Protein AF-A0A963DQ86-F1 (afdb_monomer_lite)

Sequence (138 aa):
DFLAPIRPDHALREHHNVLLANLLAQSAALCQGQELPPEDPLRAARACPGGRPSTVLLLDQLDAHSLGALLALYEHKVFVQSVVAGINPFDQWGVELGKAIASQIEPALAGEGEQRFDPTTESLLRRIRRVRADSAIQ

Radius of gyration: 26.18 Å; chains: 1; bounding box: 54×52×63 Å

Secondary structure (DSSP, 8-state):
-EEEESS-SSS-HHHHHHHHHHHHHHHHHHHH-B---TTSHHHHTT-B-------EEEES--SHHHHHHHHHHHHHHHHHHHHHHT--TT--GGGHHHHHHHHHHHHHHHT-------HHHHHHHHHHHHHHHHHT--

Structure (mmCIF, N/CA/C/O backbone):
data_AF-A0A963DQ86-F1
#
_entry.id   AF-A0A963DQ86-F1
#
loop_
_atom_site.group_PDB
_atom_site.id
_atom_site.type_symbol
_atom_site.label_atom_id
_atom_site.label_alt_id
_atom_site.label_comp_id
_atom_site.label_asym_id
_atom_site.label_entity_id
_atom_site.label_seq_id
_atom_site.pdbx_PDB_ins_code
_atom_site.Cartn_x
_atom_site.Cartn_y
_atom_site.Cartn_z
_atom_site.occupancy
_atom_site.B_iso_or_equiv
_atom_site.auth_seq_id
_atom_site.auth_comp_id
_atom_site.auth_asym_id
_atom_site.auth_atom_id
_atom_site.pdbx_PDB_model_num
ATOM 1 N N . ASP A 1 1 ? 6.547 -1.672 -4.445 1.00 95.56 1 ASP A N 1
ATOM 2 C CA . ASP A 1 1 ? 5.876 -1.940 -5.730 1.00 95.56 1 ASP A CA 1
ATOM 3 C C . ASP A 1 1 ? 5.606 -0.615 -6.425 1.00 95.56 1 ASP A C 1
ATOM 5 O O . ASP A 1 1 ? 5.185 0.323 -5.760 1.00 95.56 1 ASP A O 1
ATOM 9 N N . PHE A 1 2 ? 5.900 -0.524 -7.717 1.00 98.06 2 PHE A N 1
ATOM 10 C CA . PHE A 1 2 ? 5.496 0.572 -8.593 1.00 98.06 2 PHE A CA 1
ATOM 11 C C . PHE A 1 2 ? 4.315 0.103 -9.435 1.00 98.06 2 PHE A C 1
ATOM 13 O O . PHE A 1 2 ? 4.353 -1.005 -9.971 1.00 98.06 2 PHE A O 1
ATOM 20 N N . LEU A 1 3 ? 3.292 0.944 -9.569 1.00 98.00 3 LEU A N 1
ATOM 21 C CA . LEU A 1 3 ? 2.092 0.632 -10.333 1.00 98.00 3 LEU A CA 1
ATOM 22 C C . LEU A 1 3 ? 1.715 1.797 -11.240 1.00 98.00 3 LEU A C 1
ATOM 24 O O . LEU A 1 3 ? 1.698 2.941 -10.787 1.00 98.00 3 LEU A O 1
ATOM 28 N N . ALA A 1 4 ? 1.387 1.508 -12.498 1.00 97.69 4 ALA A N 1
ATOM 29 C CA . ALA A 1 4 ? 0.796 2.497 -13.391 1.00 97.69 4 ALA A CA 1
ATOM 30 C C . ALA A 1 4 ? -0.069 1.860 -14.487 1.00 97.69 4 ALA A C 1
ATOM 32 O O . ALA A 1 4 ? 0.247 0.767 -14.966 1.00 97.69 4 ALA A O 1
ATOM 33 N N . PRO A 1 5 ? -1.128 2.558 -14.933 1.00 97.75 5 PRO A N 1
ATOM 34 C CA . PRO A 1 5 ? -1.808 2.221 -16.170 1.00 97.75 5 PRO A CA 1
ATOM 35 C C . PRO A 1 5 ? -0.993 2.682 -17.389 1.00 97.75 5 PRO A C 1
ATOM 37 O O . PRO A 1 5 ? -0.432 3.778 -17.406 1.00 97.75 5 PRO A O 1
ATOM 40 N N . ILE A 1 6 ? -0.962 1.866 -18.439 1.00 97.88 6 ILE A N 1
ATOM 41 C CA . ILE A 1 6 ? -0.311 2.168 -19.717 1.00 97.88 6 ILE A CA 1
ATOM 42 C C . ILE A 1 6 ? -1.096 3.259 -20.447 1.00 97.88 6 ILE A C 1
ATOM 44 O O . ILE A 1 6 ? -0.503 4.219 -20.938 1.00 97.88 6 ILE A O 1
ATOM 48 N N . ARG A 1 7 ? -2.429 3.147 -20.493 1.00 97.19 7 ARG A N 1
ATOM 49 C CA . ARG A 1 7 ? -3.304 4.143 -21.123 1.00 97.19 7 ARG A CA 1
ATOM 50 C C . ARG A 1 7 ? -3.886 5.112 -20.085 1.00 97.19 7 ARG A C 1
ATOM 52 O O . ARG A 1 7 ? -4.429 4.645 -19.082 1.00 97.19 7 ARG A O 1
ATOM 59 N N . PRO A 1 8 ? -3.817 6.437 -20.317 1.00 96.12 8 PRO A N 1
ATOM 60 C CA . PRO A 1 8 ? -4.492 7.412 -19.470 1.00 96.12 8 PRO A CA 1
ATOM 61 C C . PRO A 1 8 ? -5.999 7.440 -19.747 1.00 96.12 8 PRO A C 1
ATOM 63 O O . PRO A 1 8 ? -6.418 7.282 -20.893 1.00 96.12 8 PRO A O 1
ATOM 66 N N . ASP A 1 9 ? -6.790 7.768 -18.725 1.00 93.50 9 ASP A N 1
ATOM 67 C CA . ASP A 1 9 ? -8.233 8.052 -18.847 1.00 93.50 9 ASP A CA 1
ATOM 68 C C . ASP A 1 9 ? -8.517 9.554 -19.087 1.00 93.50 9 ASP A C 1
ATOM 70 O O . ASP A 1 9 ? -9.571 10.101 -18.779 1.00 93.50 9 ASP A O 1
ATOM 74 N N . HIS A 1 10 ? -7.519 10.277 -19.602 1.00 94.62 10 HIS A N 1
ATOM 75 C CA . HIS A 1 10 ? -7.577 11.716 -19.845 1.00 94.62 10 HIS A CA 1
ATOM 76 C C . HIS A 1 10 ? -6.850 12.096 -21.139 1.00 94.62 10 HIS A C 1
ATOM 78 O O . HIS A 1 10 ? -5.966 11.386 -21.621 1.00 94.62 10 HIS A O 1
ATOM 84 N N . ALA A 1 11 ? -7.138 13.286 -21.669 1.00 96.75 11 ALA A N 1
ATOM 85 C CA . ALA A 1 11 ? -6.557 13.755 -22.931 1.00 96.75 11 ALA A CA 1
ATOM 86 C C . ALA A 1 11 ? -5.065 14.158 -22.849 1.00 96.75 11 ALA A C 1
ATOM 88 O O . ALA A 1 11 ? -4.398 14.269 -23.877 1.00 96.75 11 ALA A O 1
ATOM 89 N N . LEU A 1 12 ? -4.518 14.360 -21.645 1.00 97.31 12 LEU A N 1
ATOM 90 C CA . LEU A 1 12 ? -3.162 14.882 -21.412 1.00 97.31 12 LEU A CA 1
ATOM 91 C C . LEU A 1 12 ? -2.053 13.826 -21.619 1.00 97.31 12 LEU A C 1
ATOM 93 O O . LEU A 1 12 ? -1.385 13.406 -20.676 1.00 97.31 12 LEU A O 1
ATOM 97 N N . ARG A 1 13 ? -1.841 13.376 -22.859 1.00 95.12 13 ARG A N 1
ATOM 98 C CA . ARG A 1 13 ? -0.876 12.303 -23.185 1.00 95.12 13 ARG A CA 1
ATOM 99 C C . ARG A 1 13 ? 0.565 12.617 -22.783 1.00 95.12 13 ARG A C 1
ATOM 101 O O . ARG A 1 13 ? 1.260 11.738 -22.287 1.00 95.12 13 ARG A O 1
ATOM 108 N N . GLU A 1 14 ? 1.007 13.857 -22.968 1.00 97.50 14 GLU A N 1
ATOM 109 C CA . GLU A 1 14 ? 2.371 14.269 -22.614 1.00 97.50 14 GLU A CA 1
ATOM 110 C C . GLU A 1 14 ? 2.616 14.159 -21.106 1.00 97.50 14 GLU A C 1
ATOM 112 O O . GLU A 1 14 ? 3.642 13.633 -20.683 1.00 97.50 14 GLU A O 1
ATOM 117 N N . HIS A 1 15 ? 1.628 14.545 -20.295 1.00 98.00 15 HIS A N 1
ATOM 118 C CA . HIS A 1 15 ? 1.685 14.380 -18.844 1.00 98.00 15 HIS A CA 1
ATOM 119 C C . HIS A 1 15 ? 1.750 12.901 -18.444 1.00 98.00 15 HIS A C 1
ATOM 121 O O . HIS A 1 15 ? 2.523 12.540 -17.557 1.00 98.00 15 HIS A O 1
ATOM 127 N N . HIS A 1 16 ? 0.998 12.031 -19.128 1.00 98.12 16 HIS A N 1
ATOM 128 C CA . HIS A 1 16 ? 1.045 10.587 -18.870 1.00 98.12 16 HIS A CA 1
ATOM 129 C C . HIS A 1 16 ? 2.407 9.978 -19.214 1.00 98.12 16 HIS A C 1
ATOM 131 O O . HIS A 1 16 ? 2.941 9.167 -18.461 1.00 98.12 16 HIS A O 1
ATOM 137 N N . ASN A 1 17 ? 3.018 10.416 -20.316 1.00 98.00 17 ASN A N 1
ATOM 138 C CA . ASN A 1 17 ? 4.363 9.981 -20.689 1.00 98.00 17 ASN A CA 1
ATOM 139 C C . ASN A 1 17 ? 5.402 10.411 -19.648 1.00 98.00 17 ASN A C 1
ATOM 141 O O . ASN A 1 17 ? 6.270 9.616 -19.293 1.00 98.00 17 ASN A O 1
ATOM 145 N N . VAL A 1 18 ? 5.296 11.635 -19.116 1.00 98.31 18 VAL A N 1
ATOM 146 C CA . VAL A 1 18 ? 6.159 12.102 -18.018 1.00 98.31 18 VAL A CA 1
ATOM 147 C C . VAL A 1 18 ? 5.959 11.248 -16.762 1.00 98.31 18 VAL A C 1
ATOM 149 O O . VAL A 1 18 ? 6.942 10.893 -16.111 1.00 98.31 18 VAL A O 1
ATOM 152 N N . LEU A 1 19 ? 4.722 10.863 -16.435 1.00 98.06 19 LEU A N 1
ATOM 153 C CA . LEU A 1 19 ? 4.425 9.969 -15.311 1.00 98.06 19 LEU A CA 1
ATOM 154 C C . LEU A 1 19 ? 5.099 8.599 -15.483 1.00 98.06 19 LEU A C 1
ATOM 156 O O . LEU A 1 19 ? 5.819 8.156 -14.586 1.00 98.06 19 LEU A O 1
ATOM 160 N N . LE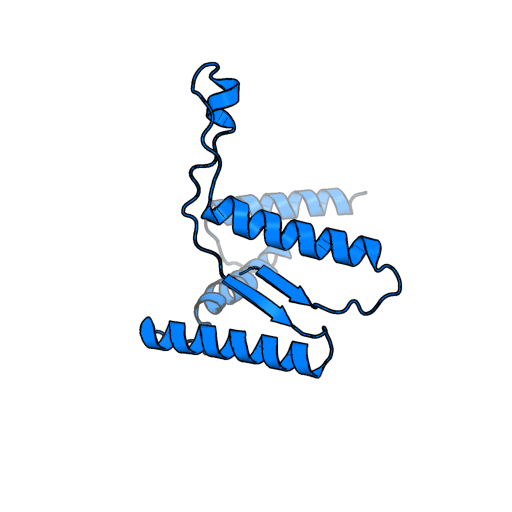U A 1 20 ? 4.921 7.953 -16.640 1.00 98.31 20 LEU A N 1
ATOM 161 C CA . LEU A 1 20 ? 5.529 6.649 -16.926 1.00 98.31 20 LEU A CA 1
ATOM 162 C C . LEU A 1 20 ? 7.061 6.727 -16.951 1.00 98.31 20 LEU A C 1
ATOM 164 O O . LEU A 1 20 ? 7.729 5.850 -16.401 1.00 98.31 20 LEU A O 1
ATOM 168 N N . ALA A 1 21 ? 7.625 7.797 -17.520 1.00 98.44 21 ALA A N 1
ATOM 169 C CA . ALA A 1 21 ? 9.066 8.027 -17.532 1.00 98.44 21 ALA A CA 1
ATOM 170 C C . ALA A 1 21 ? 9.637 8.124 -16.110 1.00 98.44 21 ALA A C 1
ATOM 172 O O . ALA A 1 21 ? 10.652 7.497 -15.815 1.00 98.44 21 ALA A O 1
ATOM 173 N N . ASN A 1 22 ? 8.966 8.849 -15.208 1.00 98.44 22 ASN A N 1
ATOM 174 C CA . ASN A 1 22 ? 9.394 8.955 -13.812 1.00 98.44 22 ASN A CA 1
ATOM 175 C C . ASN A 1 22 ? 9.297 7.616 -13.073 1.00 98.44 22 ASN A C 1
ATOM 177 O O . ASN A 1 22 ? 10.217 7.269 -12.334 1.00 98.44 22 ASN A O 1
ATOM 181 N N . LEU A 1 23 ? 8.230 6.843 -13.289 1.00 98.31 23 LEU A N 1
ATOM 182 C CA . LEU A 1 23 ? 8.091 5.515 -12.689 1.00 98.31 23 LEU A CA 1
ATOM 183 C C . LEU A 1 23 ? 9.259 4.602 -13.081 1.00 98.31 23 LEU A C 1
ATOM 185 O O . LEU A 1 23 ? 9.902 4.005 -12.214 1.00 98.31 23 LEU A O 1
ATOM 189 N N . LEU A 1 24 ? 9.557 4.523 -14.381 1.00 97.94 24 LEU A N 1
ATOM 190 C CA . LEU A 1 24 ? 10.657 3.708 -14.895 1.00 97.94 24 LEU A CA 1
ATOM 191 C C . LEU A 1 24 ? 12.010 4.220 -14.395 1.00 97.94 24 LEU A C 1
ATOM 193 O O . LEU A 1 24 ? 12.838 3.420 -13.963 1.00 97.94 24 LEU A O 1
ATOM 197 N N . ALA A 1 25 ? 12.213 5.540 -14.386 1.00 97.88 25 ALA A N 1
ATOM 198 C CA . ALA A 1 25 ? 13.435 6.156 -13.884 1.00 97.88 25 ALA A CA 1
ATOM 199 C C . ALA A 1 25 ? 13.683 5.825 -12.406 1.00 97.88 25 ALA A C 1
ATOM 201 O O . ALA A 1 25 ? 14.809 5.500 -12.043 1.00 97.88 25 ALA A O 1
ATOM 202 N N . GLN A 1 26 ? 12.652 5.845 -11.556 1.00 97.50 26 GLN A N 1
ATOM 203 C CA . GLN A 1 26 ? 12.796 5.505 -10.137 1.00 97.50 26 GLN A CA 1
ATOM 204 C C . GLN A 1 26 ? 13.101 4.021 -9.927 1.00 97.50 26 GLN A C 1
ATOM 206 O O . GLN A 1 26 ? 13.993 3.683 -9.150 1.00 97.50 26 GLN A O 1
ATOM 211 N N . SER A 1 27 ? 12.413 3.125 -10.643 1.00 97.19 27 SER A N 1
ATOM 212 C CA . SER A 1 27 ? 12.712 1.689 -10.569 1.00 97.19 27 SER A CA 1
ATOM 213 C C . SER A 1 27 ? 14.143 1.388 -11.039 1.00 97.19 27 SER A C 1
ATOM 215 O O . SER A 1 27 ? 14.880 0.662 -10.365 1.00 97.19 27 SER A O 1
ATOM 217 N N . ALA A 1 28 ? 14.579 2.023 -12.131 1.00 96.31 28 ALA A N 1
ATOM 218 C CA . ALA A 1 28 ? 15.941 1.923 -12.640 1.00 96.31 28 ALA A CA 1
ATOM 219 C C . ALA A 1 28 ? 16.972 2.488 -11.652 1.00 96.31 28 ALA A C 1
ATOM 221 O O . ALA A 1 28 ? 17.969 1.825 -11.385 1.00 96.31 28 ALA A O 1
ATOM 222 N N . ALA A 1 29 ? 16.720 3.661 -11.065 1.00 96.25 29 ALA A N 1
ATOM 223 C CA . ALA A 1 29 ? 17.620 4.297 -10.104 1.00 96.25 29 ALA A CA 1
ATOM 224 C C . ALA A 1 29 ? 17.793 3.465 -8.824 1.00 96.25 29 ALA A C 1
ATOM 226 O O . ALA A 1 29 ? 18.901 3.361 -8.303 1.00 96.25 29 ALA A O 1
ATOM 227 N N . LEU A 1 30 ? 16.725 2.832 -8.327 1.00 96.62 30 LEU A N 1
ATOM 228 C CA . LEU A 1 30 ? 16.803 1.917 -7.184 1.00 96.62 30 LEU A CA 1
ATOM 229 C C . LEU A 1 30 ? 17.631 0.666 -7.500 1.00 96.62 30 LEU A C 1
ATOM 231 O O . LEU A 1 30 ? 18.410 0.218 -6.658 1.00 96.62 30 LEU A O 1
ATOM 235 N N . CYS A 1 31 ? 17.482 0.121 -8.708 1.00 95.81 31 CYS A N 1
ATOM 236 C CA . CYS A 1 31 ? 18.214 -1.060 -9.149 1.00 95.81 31 CYS A CA 1
ATOM 237 C C . CYS A 1 31 ? 19.699 -0.758 -9.404 1.00 95.81 31 CYS A C 1
ATOM 239 O O . CYS A 1 31 ? 20.565 -1.437 -8.859 1.00 95.81 31 CYS A O 1
ATOM 241 N N . GLN A 1 32 ? 19.986 0.269 -10.203 1.00 95.62 32 GLN A N 1
ATOM 242 C CA . GLN A 1 32 ? 21.328 0.570 -10.707 1.00 95.62 32 GLN A CA 1
ATOM 243 C C . GLN A 1 32 ? 22.141 1.428 -9.738 1.00 95.62 32 GLN A C 1
ATOM 245 O O . GLN A 1 32 ? 23.351 1.258 -9.637 1.00 95.62 32 GLN A O 1
ATOM 250 N N . GLY A 1 33 ? 21.488 2.336 -9.009 1.00 92.88 33 GLY A N 1
ATOM 251 C CA . GLY A 1 33 ? 22.186 3.349 -8.231 1.00 92.88 33 GLY A CA 1
ATOM 252 C C . GLY A 1 33 ? 22.957 4.341 -9.102 1.00 92.88 33 GLY A C 1
ATOM 253 O O . GLY A 1 33 ? 22.801 4.411 -10.319 1.00 92.88 33 GLY A O 1
ATOM 254 N N . GLN A 1 34 ? 23.778 5.138 -8.436 1.00 89.12 34 GLN A N 1
ATOM 255 C CA . GLN A 1 34 ? 24.752 6.037 -9.020 1.00 89.12 34 GLN A CA 1
ATOM 256 C C . GLN A 1 34 ? 25.859 6.257 -7.988 1.00 89.12 34 GLN A C 1
ATOM 258 O O . GLN A 1 34 ? 25.670 6.975 -7.002 1.00 89.12 34 GLN A O 1
ATOM 263 N N . GLU A 1 35 ? 27.018 5.646 -8.209 1.00 81.81 35 GLU A N 1
ATOM 264 C CA . GLU A 1 35 ? 28.215 5.980 -7.442 1.00 81.81 35 GLU A CA 1
ATOM 265 C C . GLU A 1 35 ? 28.763 7.329 -7.914 1.00 81.81 35 GLU A C 1
ATOM 267 O O . GLU A 1 35 ? 28.745 7.648 -9.106 1.00 81.81 35 GLU A O 1
ATOM 272 N N . LEU A 1 36 ? 29.228 8.148 -6.972 1.00 81.69 36 LEU A N 1
ATOM 273 C CA . LEU A 1 36 ? 29.841 9.439 -7.263 1.00 81.69 36 LEU A CA 1
ATOM 274 C C . LEU A 1 36 ? 31.265 9.460 -6.697 1.00 81.69 36 LEU A C 1
ATOM 276 O O . LEU A 1 36 ? 31.464 8.982 -5.577 1.00 81.69 36 LEU A O 1
ATOM 280 N N . PRO A 1 37 ? 32.248 10.018 -7.430 1.00 76.06 37 PRO A N 1
ATOM 281 C CA . PRO A 1 37 ? 33.617 10.127 -6.943 1.00 76.06 37 PRO A CA 1
ATOM 282 C C . PRO A 1 37 ? 33.676 10.867 -5.596 1.00 76.06 37 PRO A C 1
ATOM 284 O O . PRO A 1 37 ? 32.989 11.882 -5.432 1.00 76.06 37 PRO A O 1
ATOM 287 N N . PRO A 1 38 ? 34.518 10.424 -4.643 1.00 69.31 38 PRO A N 1
ATOM 288 C CA . PRO A 1 38 ? 34.579 10.975 -3.286 1.00 69.31 38 PRO A CA 1
ATOM 289 C C . PRO A 1 38 ? 35.323 12.322 -3.196 1.00 69.31 38 PRO A C 1
ATOM 291 O O . PRO A 1 38 ? 35.770 12.711 -2.124 1.00 69.31 38 PRO A O 1
ATOM 294 N N . GLU A 1 39 ? 35.468 13.039 -4.311 1.00 76.12 39 GLU A N 1
ATOM 295 C CA . GLU A 1 39 ? 36.288 14.254 -4.432 1.00 76.12 39 GLU A CA 1
ATOM 296 C C . GLU A 1 39 ? 35.770 15.430 -3.580 1.00 76.12 39 GLU A C 1
ATOM 298 O O . GLU A 1 39 ? 36.521 16.354 -3.281 1.00 76.12 39 GLU A O 1
ATOM 303 N N . ASP A 1 40 ? 34.501 15.384 -3.159 1.00 77.38 40 ASP A N 1
ATOM 304 C CA . ASP A 1 40 ? 33.856 16.357 -2.271 1.00 77.38 40 ASP A CA 1
ATOM 305 C C . ASP A 1 40 ? 32.863 15.626 -1.336 1.00 77.38 40 ASP A C 1
ATOM 307 O O . ASP A 1 40 ? 32.005 14.882 -1.832 1.00 77.38 40 ASP A O 1
ATOM 311 N N . PRO A 1 41 ? 32.911 15.826 -0.002 1.00 74.62 41 PRO A N 1
ATOM 312 C CA . PRO A 1 41 ? 31.934 15.273 0.943 1.00 74.62 41 PRO A CA 1
ATOM 313 C C . PRO A 1 41 ? 30.466 15.536 0.566 1.00 74.62 41 PRO A C 1
ATOM 315 O O . PRO A 1 41 ? 29.608 14.674 0.773 1.00 74.62 41 PRO A O 1
ATOM 318 N N . LEU A 1 42 ? 30.162 16.689 -0.044 1.00 78.06 42 LEU A N 1
ATOM 319 C CA . LEU A 1 42 ? 28.815 17.016 -0.527 1.00 78.06 42 LEU A CA 1
ATOM 320 C C . LEU A 1 42 ? 28.403 16.177 -1.744 1.00 78.06 42 LEU A C 1
ATOM 322 O O . LEU A 1 42 ? 27.211 15.948 -1.955 1.00 78.06 42 LEU A O 1
ATOM 326 N N . ARG A 1 43 ? 29.365 15.714 -2.551 1.00 74.12 43 ARG A N 1
ATOM 327 C CA . ARG A 1 43 ? 29.127 14.793 -3.673 1.00 74.12 43 ARG A CA 1
ATOM 328 C C . ARG A 1 43 ? 28.997 13.352 -3.203 1.00 74.12 43 ARG A C 1
ATOM 330 O O . ARG A 1 43 ? 28.110 12.658 -3.688 1.00 74.12 43 ARG A O 1
ATOM 337 N N . ALA A 1 44 ? 29.793 12.937 -2.220 1.00 76.06 44 ALA A N 1
ATOM 338 C CA . ALA A 1 44 ? 29.666 11.617 -1.605 1.00 76.06 44 ALA A CA 1
ATOM 339 C C . ALA A 1 44 ? 28.270 11.409 -0.983 1.00 76.06 44 ALA A C 1
ATOM 341 O O . ALA A 1 44 ? 27.669 10.352 -1.154 1.00 76.06 44 ALA A O 1
ATOM 342 N N . ALA A 1 45 ? 27.694 12.445 -0.358 1.00 82.62 45 ALA A N 1
ATOM 343 C CA . ALA A 1 45 ? 26.334 12.407 0.194 1.00 82.62 45 ALA A CA 1
ATOM 344 C C . ALA A 1 45 ? 25.215 12.262 -0.862 1.00 82.62 45 ALA A C 1
ATOM 346 O O . ALA A 1 45 ? 24.071 11.982 -0.507 1.00 82.62 45 ALA A O 1
ATOM 347 N N . ARG A 1 46 ? 25.521 12.460 -2.152 1.00 84.44 46 ARG A N 1
ATOM 348 C CA . ARG A 1 46 ? 24.578 12.285 -3.272 1.00 84.44 46 ARG A CA 1
ATOM 349 C C . ARG A 1 46 ? 24.684 10.908 -3.930 1.00 84.44 46 ARG A C 1
ATOM 351 O O . ARG A 1 46 ? 23.939 10.645 -4.871 1.00 84.44 46 ARG A O 1
ATOM 358 N N . ALA A 1 47 ? 25.609 10.057 -3.484 1.00 87.25 47 ALA A N 1
ATOM 359 C CA . ALA A 1 47 ? 25.760 8.717 -4.027 1.00 87.25 47 ALA A CA 1
ATOM 360 C C . ALA A 1 47 ? 24.549 7.845 -3.663 1.00 87.25 47 ALA A C 1
ATOM 362 O O . ALA A 1 47 ? 24.078 7.828 -2.524 1.00 87.25 47 ALA A O 1
ATOM 363 N N . CYS A 1 48 ? 24.073 7.080 -4.639 1.00 90.50 48 CYS A N 1
ATOM 364 C CA . CYS A 1 48 ? 23.015 6.097 -4.472 1.00 90.50 48 CYS A CA 1
ATOM 365 C C . CYS A 1 48 ? 23.621 4.705 -4.685 1.00 90.50 48 CYS A C 1
ATOM 367 O O . CYS A 1 48 ? 24.009 4.399 -5.804 1.00 90.50 48 CYS A O 1
ATOM 369 N N . PRO A 1 49 ? 23.678 3.825 -3.673 1.00 90.88 49 PRO A N 1
ATOM 370 C CA . PRO A 1 49 ? 24.353 2.530 -3.813 1.00 90.88 49 PRO A CA 1
ATOM 371 C C . PRO A 1 49 ? 23.644 1.538 -4.754 1.00 90.88 49 PRO A C 1
ATOM 373 O O . PRO A 1 49 ? 24.213 0.507 -5.087 1.00 90.88 49 PRO A O 1
ATOM 376 N N . GLY A 1 50 ? 22.403 1.811 -5.173 1.00 94.12 50 GLY A N 1
ATOM 377 C CA . GLY A 1 50 ? 21.637 0.875 -6.000 1.00 94.12 50 GLY A CA 1
ATOM 378 C C . GLY A 1 50 ? 21.338 -0.437 -5.271 1.00 94.12 50 GLY A C 1
ATOM 379 O O . GLY A 1 50 ? 21.286 -0.472 -4.038 1.00 94.12 50 GLY A O 1
ATOM 380 N N . GLY A 1 51 ? 21.088 -1.507 -6.030 1.00 95.56 51 GLY A N 1
ATOM 381 C CA . GLY A 1 51 ? 20.835 -2.848 -5.493 1.00 95.56 51 GLY A CA 1
ATOM 382 C C . GLY A 1 51 ? 19.545 -2.971 -4.676 1.00 95.56 51 GLY A C 1
ATOM 383 O O . GLY A 1 51 ? 19.376 -3.931 -3.925 1.00 95.56 51 GLY A O 1
ATOM 384 N N . ARG A 1 52 ? 18.626 -2.004 -4.789 1.00 96.31 52 ARG A N 1
ATOM 385 C CA . ARG A 1 52 ? 17.361 -1.992 -4.050 1.00 96.31 52 ARG A CA 1
ATOM 386 C C . ARG A 1 52 ? 16.275 -2.655 -4.899 1.00 96.31 52 ARG A C 1
ATOM 388 O O . ARG A 1 52 ? 15.921 -2.113 -5.949 1.00 96.31 52 ARG A O 1
ATOM 395 N N . PRO A 1 53 ? 15.733 -3.812 -4.480 1.00 96.75 53 PRO A N 1
ATOM 396 C CA . PRO A 1 53 ? 14.743 -4.523 -5.273 1.00 96.75 53 PRO A CA 1
ATOM 397 C C . PRO A 1 53 ? 13.442 -3.721 -5.365 1.00 96.75 53 PRO A C 1
ATOM 399 O O . PRO A 1 53 ? 12.981 -3.124 -4.392 1.00 96.75 53 PRO A O 1
ATOM 402 N N . SER A 1 54 ? 12.826 -3.742 -6.544 1.00 96.56 54 SER A N 1
ATOM 403 C CA . SER A 1 54 ? 11.481 -3.217 -6.760 1.00 96.56 54 SER A CA 1
ATOM 404 C C . SER A 1 54 ? 10.698 -4.139 -7.692 1.00 96.56 54 SER A C 1
ATOM 406 O O . SER A 1 54 ? 11.275 -4.880 -8.482 1.00 96.56 54 SER A O 1
ATOM 408 N N . THR A 1 55 ? 9.374 -4.124 -7.572 1.00 97.44 55 THR A N 1
ATOM 409 C CA . THR A 1 55 ? 8.448 -4.799 -8.492 1.00 97.44 55 THR A CA 1
ATOM 410 C C . THR A 1 55 ? 7.676 -3.734 -9.252 1.00 97.44 55 THR A C 1
ATOM 412 O O . THR A 1 55 ? 7.233 -2.768 -8.630 1.00 97.44 55 THR A O 1
ATOM 415 N N . VAL A 1 56 ? 7.512 -3.907 -10.563 1.00 97.69 56 VAL A N 1
ATOM 416 C CA . VAL A 1 56 ? 6.711 -3.024 -11.420 1.00 97.69 56 VAL A CA 1
ATOM 417 C C . VAL A 1 56 ? 5.504 -3.803 -11.934 1.00 97.69 56 VAL A C 1
ATOM 419 O O . VAL A 1 56 ? 5.666 -4.861 -12.537 1.00 97.69 56 VAL A O 1
ATOM 422 N N . LEU A 1 57 ? 4.305 -3.276 -11.695 1.00 98.00 57 LEU A N 1
ATOM 423 C CA . LEU A 1 57 ? 3.035 -3.813 -12.175 1.00 98.00 57 LEU A CA 1
ATOM 424 C C . LEU A 1 57 ? 2.401 -2.798 -13.129 1.00 98.00 57 LEU A C 1
ATOM 426 O O . LEU A 1 57 ? 2.070 -1.682 -12.730 1.00 98.00 57 LEU A O 1
ATOM 430 N N . LEU A 1 58 ? 2.241 -3.182 -14.394 1.00 97.81 58 LEU A N 1
ATOM 431 C CA . LEU A 1 58 ? 1.587 -2.352 -15.402 1.00 97.81 58 LEU A CA 1
ATOM 432 C C . LEU A 1 58 ? 0.189 -2.894 -15.692 1.00 97.81 58 LEU A C 1
ATOM 434 O O . LEU A 1 58 ? 0.016 -4.093 -15.897 1.00 97.81 58 LEU A O 1
ATOM 438 N N . LEU A 1 59 ? -0.791 -1.996 -15.711 1.00 97.81 59 LEU A N 1
ATOM 439 C CA . LEU A 1 59 ? -2.168 -2.282 -16.116 1.00 97.81 59 LEU A CA 1
ATOM 440 C C . LEU A 1 59 ? -2.397 -1.695 -17.509 1.00 97.81 59 LEU A C 1
ATOM 442 O O . LEU A 1 59 ? -1.901 -0.611 -17.789 1.00 97.81 59 LEU A O 1
ATOM 446 N N . ASP A 1 60 ? -3.185 -2.325 -18.379 1.00 97.12 60 ASP A N 1
ATOM 447 C CA . ASP A 1 60 ? -3.473 -1.737 -19.700 1.00 97.12 60 ASP A CA 1
ATOM 448 C C . ASP A 1 60 ? -4.194 -0.383 -19.598 1.00 97.12 60 ASP A C 1
ATOM 450 O O . ASP A 1 60 ? -3.968 0.522 -20.404 1.00 97.12 60 ASP A O 1
ATOM 454 N N . GLN A 1 61 ? -5.075 -0.259 -18.610 1.00 97.25 61 GLN A N 1
ATOM 455 C CA . GLN A 1 61 ? -5.793 0.944 -18.194 1.00 97.25 61 GLN A CA 1
ATOM 456 C C . GLN A 1 61 ? -6.250 0.745 -16.743 1.00 97.25 61 GLN A C 1
ATOM 458 O O . GLN A 1 61 ? -6.210 -0.381 -16.249 1.00 97.25 61 GLN A O 1
ATOM 463 N N . LEU A 1 62 ? -6.669 1.816 -16.067 1.00 97.31 62 LEU A N 1
ATOM 464 C CA . LEU A 1 62 ? -7.277 1.725 -14.740 1.00 97.31 62 LEU A CA 1
ATOM 465 C C . LEU A 1 62 ? -8.791 1.914 -14.863 1.00 97.31 62 LEU A C 1
ATOM 467 O O . LEU A 1 62 ? -9.285 3.031 -14.951 1.00 97.31 62 LEU A O 1
ATOM 471 N N . ASP A 1 63 ? -9.508 0.801 -14.876 1.00 97.06 63 ASP A N 1
ATOM 472 C CA . ASP A 1 63 ? -10.965 0.704 -14.912 1.00 97.06 63 ASP A CA 1
ATOM 473 C C . ASP A 1 63 ? -11.479 -0.169 -13.755 1.00 97.06 63 ASP A C 1
ATOM 475 O O . ASP A 1 63 ? -10.703 -0.706 -12.964 1.00 97.06 63 ASP A O 1
ATOM 479 N N . ALA A 1 64 ? -12.800 -0.322 -13.639 1.00 98.00 64 ALA A N 1
ATOM 480 C CA . ALA A 1 64 ? -13.406 -1.091 -12.550 1.00 98.00 64 ALA A CA 1
ATOM 481 C C . ALA A 1 64 ? -12.909 -2.549 -12.489 1.00 98.00 64 ALA A C 1
ATOM 483 O O . ALA A 1 64 ? -12.713 -3.090 -11.401 1.00 98.00 64 ALA A O 1
ATOM 484 N N . HIS A 1 65 ? -12.672 -3.175 -13.646 1.00 98.00 65 HIS A N 1
ATOM 485 C CA . HIS A 1 65 ? -12.203 -4.556 -13.719 1.00 98.00 65 HIS A CA 1
ATOM 486 C C . HIS A 1 65 ? -10.745 -4.682 -13.256 1.00 98.00 65 HIS A C 1
ATOM 488 O O . HIS A 1 65 ? -10.439 -5.483 -12.374 1.00 98.00 65 HIS A O 1
ATOM 494 N N . SER A 1 66 ? -9.844 -3.873 -13.815 1.00 97.81 66 SER A N 1
ATOM 495 C CA . SER A 1 66 ? -8.418 -3.864 -13.455 1.00 97.81 66 SER A CA 1
ATOM 496 C C . SER A 1 66 ? -8.182 -3.417 -12.012 1.00 97.81 66 SER A C 1
ATOM 498 O O . SER A 1 66 ? -7.317 -3.984 -11.347 1.00 97.81 66 SER A O 1
ATOM 500 N N . LEU A 1 67 ? -8.981 -2.483 -11.486 1.00 98.25 67 LEU A N 1
ATOM 501 C CA . LEU A 1 67 ? -8.953 -2.121 -10.069 1.00 98.25 67 LEU A CA 1
ATOM 502 C C . LEU A 1 67 ? -9.376 -3.298 -9.180 1.00 98.25 67 LEU A C 1
ATOM 504 O O . LEU A 1 67 ? -8.677 -3.610 -8.218 1.00 98.25 67 LEU A O 1
ATOM 508 N N . GLY A 1 68 ? -10.476 -3.983 -9.507 1.00 98.56 68 GLY A N 1
ATOM 509 C CA . GLY A 1 68 ? -10.916 -5.168 -8.764 1.00 98.56 68 GLY A CA 1
ATOM 510 C C . GLY A 1 68 ? -9.872 -6.288 -8.774 1.00 98.56 68 GLY A C 1
ATOM 511 O O . GLY A 1 68 ? -9.544 -6.840 -7.726 1.00 98.56 68 GLY A O 1
ATOM 512 N N . ALA A 1 69 ? -9.281 -6.567 -9.939 1.00 98.31 69 ALA A N 1
ATOM 513 C CA . ALA A 1 69 ? -8.203 -7.545 -10.073 1.00 98.31 69 ALA A CA 1
ATOM 514 C C . ALA A 1 69 ? -6.956 -7.156 -9.260 1.00 98.31 69 ALA A C 1
ATOM 516 O O . ALA A 1 69 ? -6.331 -8.015 -8.638 1.00 98.31 69 ALA A O 1
ATOM 517 N N . LEU A 1 70 ? -6.608 -5.866 -9.227 1.00 98.19 70 LEU A N 1
ATOM 518 C CA . LEU A 1 70 ? -5.492 -5.360 -8.434 1.00 98.19 70 LEU A CA 1
ATOM 519 C C . LEU A 1 70 ? -5.729 -5.540 -6.929 1.00 98.19 70 LEU A C 1
ATOM 521 O O . LEU A 1 70 ? -4.820 -5.962 -6.215 1.00 98.19 70 LEU A O 1
ATOM 525 N N . LEU A 1 71 ? -6.935 -5.237 -6.446 1.00 98.56 71 LEU A N 1
ATOM 526 C CA . LEU A 1 71 ? -7.293 -5.440 -5.042 1.00 98.56 71 LEU A CA 1
ATOM 527 C C . LEU A 1 71 ? -7.213 -6.925 -4.669 1.00 98.56 71 LEU A C 1
ATOM 529 O O . LEU A 1 71 ? -6.505 -7.269 -3.724 1.00 98.56 71 LEU A O 1
ATOM 533 N N . ALA A 1 72 ? -7.822 -7.803 -5.472 1.00 98.69 72 ALA A N 1
ATOM 534 C CA . ALA A 1 72 ? -7.783 -9.250 -5.255 1.00 98.69 72 ALA A CA 1
ATOM 535 C C . ALA A 1 72 ? -6.347 -9.809 -5.261 1.00 98.69 72 ALA A C 1
ATOM 537 O O . ALA A 1 72 ? -5.998 -10.666 -4.446 1.00 98.69 72 ALA A O 1
ATOM 538 N N . LEU A 1 73 ? -5.474 -9.294 -6.137 1.00 98.50 73 LEU A N 1
ATOM 539 C CA . LEU A 1 73 ? -4.050 -9.640 -6.142 1.00 98.50 73 LEU A CA 1
ATOM 540 C C . LEU A 1 73 ? -3.394 -9.333 -4.788 1.00 98.50 73 LEU A C 1
ATOM 542 O O . LEU A 1 73 ? -2.661 -10.170 -4.259 1.00 98.50 73 LEU A O 1
ATOM 546 N N . TYR A 1 74 ? -3.641 -8.149 -4.222 1.00 98.50 74 TYR A N 1
ATOM 547 C CA . TYR A 1 74 ? -3.063 -7.766 -2.934 1.00 98.50 74 TYR A CA 1
ATOM 548 C C . TYR A 1 74 ? -3.692 -8.513 -1.751 1.00 98.50 74 TYR A C 1
ATOM 550 O O . TYR A 1 74 ? -2.958 -8.894 -0.840 1.00 98.50 74 TYR A O 1
ATOM 558 N N . GLU A 1 75 ? -4.995 -8.801 -1.781 1.00 98.75 75 GLU A N 1
ATOM 559 C CA . GLU A 1 75 ? -5.657 -9.659 -0.787 1.00 98.75 75 GLU A CA 1
ATOM 560 C C . GLU A 1 75 ? -5.014 -11.051 -0.749 1.00 98.75 75 GLU A C 1
ATOM 562 O O . GLU A 1 75 ? -4.614 -11.538 0.312 1.00 98.75 75 GLU A O 1
ATOM 567 N N . HIS A 1 76 ? -4.815 -11.670 -1.915 1.00 98.56 76 HIS A N 1
ATOM 568 C CA . HIS A 1 76 ? -4.163 -12.972 -2.003 1.00 98.56 76 HIS A CA 1
ATOM 569 C C . HIS A 1 76 ? -2.670 -12.918 -1.668 1.00 98.56 76 HIS A C 1
ATOM 571 O O . HIS A 1 76 ? -2.164 -13.846 -1.037 1.00 98.56 76 HIS A O 1
ATOM 577 N N . LYS A 1 77 ? -1.960 -11.835 -2.011 1.00 98.44 77 LYS A N 1
ATOM 578 C CA . LYS A 1 77 ? -0.568 -11.619 -1.581 1.00 98.44 77 LYS A CA 1
ATOM 579 C C . LYS A 1 77 ? -0.462 -11.631 -0.056 1.00 98.44 77 LYS A C 1
ATOM 581 O O . LYS A 1 77 ? 0.381 -12.347 0.480 1.00 98.44 77 LYS A O 1
ATOM 586 N N . VAL A 1 78 ? -1.317 -10.871 0.632 1.00 98.38 78 VAL A N 1
ATOM 587 C CA . VAL A 1 78 ? -1.342 -10.800 2.103 1.00 98.38 78 VAL A CA 1
ATOM 588 C C . VAL A 1 78 ? -1.718 -12.152 2.707 1.00 98.38 78 VAL A C 1
ATOM 590 O O . VAL A 1 78 ? -1.052 -12.610 3.633 1.00 98.38 78 VAL A O 1
ATOM 593 N N . PHE A 1 79 ? -2.716 -12.837 2.146 1.00 98.62 79 PHE A N 1
ATOM 594 C CA . PHE A 1 79 ? -3.092 -14.182 2.580 1.00 98.62 79 PHE A CA 1
ATOM 595 C C . PHE A 1 79 ? -1.937 -15.189 2.447 1.00 98.62 79 PHE A C 1
ATOM 597 O O . PHE A 1 79 ? -1.644 -15.940 3.373 1.00 98.62 79 PHE A O 1
ATOM 604 N N . VAL A 1 80 ? -1.224 -15.207 1.318 1.00 98.69 80 VAL A N 1
ATOM 605 C CA . VAL A 1 80 ? -0.068 -16.103 1.150 1.00 98.69 80 VAL A CA 1
ATOM 606 C C . VAL A 1 80 ? 1.027 -15.766 2.165 1.00 98.69 80 VAL A C 1
ATOM 608 O O . VAL A 1 80 ? 1.599 -16.669 2.774 1.00 98.69 80 VAL A O 1
ATOM 611 N N . GLN A 1 81 ? 1.292 -14.478 2.400 1.00 98.62 81 GLN A N 1
ATOM 612 C CA . GLN A 1 81 ? 2.262 -14.040 3.406 1.00 98.62 81 GLN A CA 1
ATOM 613 C C . GLN A 1 81 ? 1.881 -14.491 4.819 1.00 98.62 81 GLN A C 1
ATOM 615 O O . GLN A 1 81 ? 2.760 -14.926 5.561 1.00 98.62 81 GLN A O 1
ATOM 620 N N . SER A 1 82 ? 0.600 -14.444 5.192 1.00 98.44 82 SER A N 1
ATOM 621 C CA . SER A 1 82 ? 0.160 -14.904 6.512 1.00 98.44 82 SER A CA 1
ATOM 622 C C . SER A 1 82 ? 0.301 -16.413 6.676 1.00 98.44 82 SER A C 1
ATOM 624 O O . SER A 1 82 ? 0.710 -16.868 7.741 1.00 98.44 82 SER A O 1
ATOM 626 N N . VAL A 1 83 ? 0.025 -17.188 5.620 1.00 98.44 83 VAL A N 1
ATOM 627 C CA . VAL A 1 83 ? 0.235 -18.644 5.615 1.00 98.44 83 VAL A CA 1
ATOM 628 C C . VAL A 1 83 ? 1.716 -18.969 5.810 1.00 98.44 83 VAL A C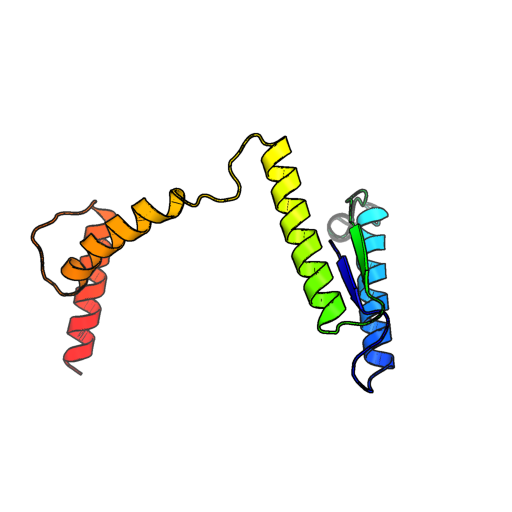 1
ATOM 630 O O . VAL A 1 83 ? 2.048 -19.804 6.647 1.00 98.44 83 VAL A O 1
ATOM 633 N N . VAL A 1 84 ? 2.614 -18.274 5.100 1.00 98.50 84 VAL A N 1
ATOM 634 C CA . VAL A 1 84 ? 4.071 -18.435 5.267 1.00 98.50 84 VAL A CA 1
ATOM 635 C C . VAL A 1 84 ? 4.522 -18.039 6.676 1.00 98.50 84 VAL A C 1
ATOM 637 O O . VAL A 1 84 ? 5.361 -18.717 7.263 1.00 98.50 84 VAL A O 1
ATOM 640 N N . ALA A 1 85 ? 3.966 -16.961 7.230 1.00 98.06 85 ALA A N 1
ATOM 641 C CA . ALA A 1 85 ? 4.294 -16.482 8.570 1.00 98.06 85 ALA A CA 1
ATOM 642 C C . ALA A 1 85 ? 3.641 -17.301 9.702 1.00 98.06 85 ALA A C 1
ATOM 644 O O . ALA A 1 85 ? 3.988 -17.099 10.863 1.00 98.06 85 ALA A O 1
ATOM 645 N N . GLY A 1 86 ? 2.708 -18.208 9.393 1.00 98.00 86 GLY A N 1
ATOM 646 C CA . GLY A 1 86 ? 1.985 -18.999 10.390 1.00 98.00 86 GLY A CA 1
ATOM 647 C C . GLY A 1 86 ? 1.042 -18.175 11.274 1.00 98.00 86 GLY A C 1
ATOM 648 O O . GLY A 1 86 ? 0.838 -18.526 12.434 1.00 98.00 86 GLY A O 1
ATOM 649 N N . ILE A 1 87 ? 0.484 -17.078 10.750 1.00 97.81 87 ILE A N 1
ATOM 650 C CA . ILE A 1 87 ? -0.438 -16.188 11.476 1.00 97.81 87 ILE A CA 1
ATOM 651 C C . ILE A 1 87 ? -1.831 -16.196 10.843 1.00 97.81 87 ILE A C 1
ATOM 653 O O . ILE A 1 87 ? -1.990 -16.500 9.661 1.00 97.81 87 ILE A O 1
ATOM 657 N N . ASN A 1 88 ? -2.846 -15.825 11.623 1.00 96.81 88 ASN A N 1
ATOM 658 C CA . ASN A 1 88 ? -4.204 -15.652 11.123 1.00 96.81 88 ASN A CA 1
ATOM 659 C C . ASN A 1 88 ? -4.360 -14.266 10.462 1.00 96.81 88 ASN A C 1
ATOM 661 O O . ASN A 1 88 ? -4.259 -13.262 11.162 1.00 96.81 88 ASN A O 1
ATOM 665 N N . PRO A 1 89 ? -4.626 -14.170 9.146 1.00 96.81 89 PRO A N 1
ATOM 666 C CA . PRO A 1 89 ? -4.826 -12.880 8.479 1.00 96.81 89 PRO A CA 1
ATOM 667 C C . PRO A 1 89 ? -6.220 -12.278 8.705 1.00 96.81 89 PRO A C 1
ATOM 669 O O . PRO A 1 89 ? -6.468 -11.161 8.259 1.00 96.81 89 PRO A O 1
ATOM 672 N N . PHE A 1 90 ? -7.145 -13.017 9.324 1.00 96.88 90 PHE A N 1
ATOM 673 C CA . PHE A 1 90 ? -8.559 -12.639 9.417 1.00 96.88 90 PHE A CA 1
ATOM 674 C C . PHE A 1 90 ? -8.993 -12.194 10.817 1.00 96.88 90 PHE A C 1
ATOM 676 O O . PHE A 1 90 ? -10.174 -11.913 11.021 1.00 96.88 90 PHE A O 1
ATOM 683 N N . ASP A 1 91 ? -8.077 -12.139 11.788 1.00 95.38 91 ASP A N 1
ATOM 684 C CA . ASP A 1 91 ? -8.359 -11.567 13.104 1.00 95.38 91 ASP A CA 1
ATOM 685 C C . ASP A 1 91 ? -7.722 -10.187 13.302 1.00 95.38 91 ASP A C 1
ATOM 687 O O . ASP A 1 91 ? -6.917 -9.709 12.506 1.00 95.38 91 ASP A O 1
ATOM 691 N N . GLN A 1 92 ? -8.175 -9.501 14.351 1.00 92.69 92 GLN A N 1
ATOM 692 C CA . GLN A 1 92 ? -7.762 -8.135 14.667 1.00 92.69 92 GLN A CA 1
ATOM 693 C C . GLN A 1 92 ? -7.812 -7.863 16.175 1.00 92.69 92 GLN A C 1
ATOM 695 O O . GLN A 1 92 ? -8.210 -6.789 16.612 1.00 92.69 92 GLN A O 1
ATOM 700 N N . TRP A 1 93 ? -7.402 -8.829 17.002 1.00 92.38 93 TRP A N 1
ATOM 701 C CA . TRP A 1 93 ? -7.480 -8.725 18.470 1.00 92.38 93 TRP A CA 1
ATOM 702 C C . TRP A 1 93 ? -6.755 -7.507 19.053 1.00 92.38 93 TRP A C 1
ATOM 704 O O . TRP A 1 93 ? -7.159 -6.976 20.087 1.00 92.38 93 TRP A O 1
ATOM 714 N N . GLY A 1 94 ? -5.711 -7.024 18.371 1.00 93.19 94 GLY A N 1
ATOM 715 C CA . GLY A 1 94 ? -4.916 -5.873 18.802 1.00 93.19 94 GLY A CA 1
ATOM 716 C C . GLY A 1 94 ? -5.697 -4.560 18.952 1.00 93.19 94 GLY A C 1
ATOM 717 O O . GLY A 1 94 ? -5.201 -3.647 19.606 1.00 93.19 94 GLY A O 1
ATOM 718 N N . VAL A 1 95 ? -6.912 -4.448 18.400 1.00 95.31 95 VAL A N 1
ATOM 719 C CA . VAL A 1 95 ? -7.727 -3.221 18.509 1.00 95.31 95 VAL A CA 1
ATOM 720 C C . VAL A 1 95 ? -8.561 -3.156 19.793 1.00 95.31 95 VAL A C 1
ATOM 722 O O . VAL A 1 95 ? -8.998 -2.076 20.190 1.00 95.31 95 VAL A O 1
ATOM 725 N N . GLU A 1 96 ? -8.793 -4.291 20.451 1.00 95.88 96 GLU A N 1
ATOM 726 C CA . GLU A 1 96 ? -9.786 -4.394 21.527 1.00 95.88 96 GLU A CA 1
ATOM 727 C C . GLU A 1 96 ? -9.342 -3.679 22.806 1.00 95.88 96 GLU A C 1
ATOM 729 O O . GLU A 1 96 ? -10.139 -2.983 23.435 1.00 95.88 96 GLU A O 1
ATOM 734 N N . LEU A 1 97 ? -8.051 -3.745 23.150 1.00 93.12 97 LEU A N 1
ATOM 735 C CA . LEU A 1 97 ? -7.519 -3.039 24.320 1.00 93.12 97 LEU A CA 1
ATOM 736 C C . LEU A 1 97 ? -7.687 -1.518 24.188 1.00 93.12 97 LEU A C 1
ATOM 738 O O . LEU A 1 97 ? -8.096 -0.855 25.138 1.0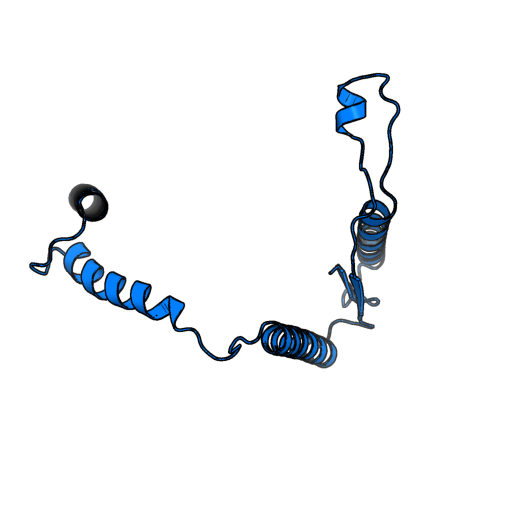0 93.12 97 LEU A O 1
ATOM 742 N N . GLY A 1 98 ? -7.411 -0.970 23.001 1.00 93.69 98 GLY A N 1
ATOM 743 C CA . GLY A 1 98 ? -7.569 0.458 22.731 1.00 93.69 98 GLY A CA 1
ATOM 744 C C . GLY A 1 98 ? -9.022 0.912 22.861 1.00 93.69 98 GLY A C 1
ATOM 745 O O . GLY A 1 98 ? -9.284 1.925 23.506 1.00 93.69 98 GLY A O 1
ATOM 746 N N . LYS A 1 99 ? -9.971 0.134 22.320 1.00 95.38 99 LYS A N 1
ATOM 747 C CA . LYS A 1 99 ? -11.412 0.400 22.471 1.00 95.38 99 LYS A CA 1
ATOM 748 C C . LYS A 1 99 ? -11.839 0.363 23.938 1.00 95.38 99 LYS A C 1
ATOM 750 O O . LYS A 1 99 ? -12.506 1.284 24.396 1.00 95.38 99 LYS A O 1
ATOM 755 N N . ALA A 1 100 ? -11.408 -0.653 24.685 1.00 93.06 100 ALA A N 1
ATOM 756 C CA . ALA A 1 100 ? -11.749 -0.797 26.098 1.00 93.06 100 ALA A CA 1
ATOM 757 C C . ALA A 1 100 ? -11.218 0.366 26.951 1.00 93.06 100 ALA A C 1
ATOM 759 O O . ALA A 1 100 ? -11.931 0.868 27.817 1.00 93.06 100 ALA A O 1
ATOM 760 N N . ILE A 1 101 ? -9.985 0.817 26.695 1.00 92.44 101 ILE A N 1
ATOM 761 C CA . ILE A 1 101 ? -9.401 1.979 27.376 1.00 92.44 101 ILE A CA 1
ATOM 762 C C . ILE A 1 101 ? -10.137 3.263 26.974 1.00 92.44 101 ILE A C 1
ATOM 764 O O . ILE A 1 101 ? -10.466 4.072 27.839 1.00 92.44 101 ILE A O 1
ATOM 768 N N . ALA A 1 102 ? -10.443 3.447 25.687 1.00 93.75 102 ALA A N 1
ATOM 769 C CA . ALA A 1 102 ? -11.167 4.622 25.207 1.00 93.75 102 ALA A CA 1
ATOM 770 C C . ALA A 1 102 ? -12.544 4.763 25.877 1.00 93.75 102 ALA A C 1
ATOM 772 O O . ALA A 1 102 ? -12.864 5.845 26.361 1.00 93.75 102 ALA A O 1
ATOM 773 N N . SER A 1 103 ? -13.305 3.669 26.003 1.00 93.00 103 SER A N 1
ATOM 774 C CA . SER A 1 103 ? -14.603 3.666 26.694 1.00 93.00 103 SER A CA 1
ATOM 775 C C . SER A 1 103 ? -14.514 4.007 28.187 1.00 93.00 103 SER A C 1
ATOM 777 O O . SER A 1 103 ? -15.490 4.481 28.756 1.00 93.00 103 SER A O 1
ATOM 779 N N . GLN A 1 104 ? -13.363 3.789 28.833 1.00 91.38 104 GLN A N 1
ATOM 780 C CA . GLN A 1 104 ? -13.131 4.212 30.222 1.00 91.38 104 GLN A CA 1
ATOM 781 C C . GLN A 1 104 ? -12.736 5.692 30.303 1.00 91.38 104 GLN A C 1
ATOM 783 O O . GLN A 1 104 ? -13.157 6.407 31.211 1.00 91.38 104 GLN A O 1
ATOM 788 N N . ILE A 1 105 ? -11.932 6.165 29.348 1.00 92.25 105 ILE A N 1
ATOM 789 C CA . ILE A 1 105 ? -11.451 7.552 29.295 1.00 92.25 105 ILE A CA 1
ATOM 790 C C . ILE A 1 105 ? -12.565 8.525 28.887 1.00 92.25 105 ILE A C 1
ATOM 792 O O . ILE A 1 105 ? -12.561 9.672 29.330 1.00 92.25 105 ILE A O 1
ATOM 796 N N . GLU A 1 106 ? -13.516 8.103 28.055 1.00 92.56 106 GLU A N 1
ATOM 797 C CA . GLU A 1 106 ? -14.596 8.956 27.548 1.00 92.56 106 GLU A CA 1
ATOM 798 C C . GLU A 1 106 ? -15.455 9.594 28.667 1.00 92.56 106 GLU A C 1
ATOM 800 O O . GLU A 1 106 ? -15.532 10.827 28.690 1.00 92.56 106 GLU A O 1
ATOM 805 N N . PRO A 1 107 ? -15.993 8.848 2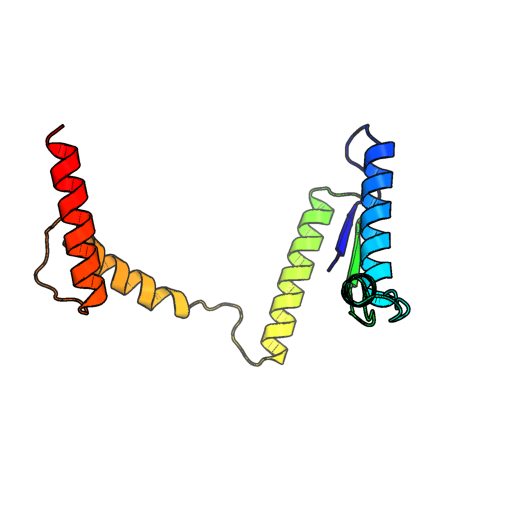9.656 1.00 91.25 107 PRO A N 1
ATOM 806 C CA . PRO A 1 107 ? -16.658 9.442 30.821 1.00 91.25 107 PRO A CA 1
ATOM 807 C C . PRO A 1 107 ? -15.741 10.398 31.589 1.00 91.25 107 PRO A C 1
ATOM 809 O O . PRO A 1 107 ? -16.131 11.517 31.934 1.00 91.25 107 PRO A O 1
ATOM 812 N N . ALA A 1 108 ? -14.471 10.021 31.768 1.00 89.81 108 ALA A N 1
ATOM 813 C CA . ALA A 1 108 ? -13.503 10.886 32.424 1.00 89.81 108 ALA A CA 1
ATOM 814 C C . ALA A 1 108 ? -13.284 12.188 31.631 1.00 89.81 108 ALA A C 1
ATOM 816 O O . ALA A 1 108 ? -13.111 13.251 32.218 1.00 89.81 108 ALA A O 1
ATOM 817 N N . LEU A 1 109 ? -13.365 12.214 30.306 1.00 89.25 109 LEU A N 1
ATOM 818 C CA . LEU A 1 109 ? -13.299 13.482 29.571 1.00 89.25 109 LEU A CA 1
ATOM 819 C C . LEU A 1 109 ? -14.503 14.399 29.841 1.00 89.25 109 LEU A C 1
ATOM 821 O O . LEU A 1 109 ? -14.322 15.620 29.828 1.00 89.25 109 LEU A O 1
ATOM 825 N N . ALA A 1 110 ? -15.681 13.838 30.124 1.00 85.12 110 ALA A N 1
ATOM 826 C CA . ALA A 1 110 ? -16.892 14.572 30.510 1.00 85.12 110 ALA A CA 1
ATOM 827 C C . ALA A 1 110 ? -16.897 15.021 31.987 1.00 85.12 110 ALA A C 1
ATOM 829 O O . ALA A 1 110 ? -17.757 15.793 32.398 1.00 85.12 110 ALA A O 1
ATOM 830 N N . GLY A 1 111 ? -15.908 14.591 32.779 1.00 82.50 111 GLY A N 1
ATOM 831 C CA . GLY A 1 111 ? -15.886 14.836 34.226 1.00 82.50 111 GLY A CA 1
ATOM 832 C C . GLY A 1 111 ? -16.690 13.813 35.030 1.00 82.50 111 GLY A C 1
ATOM 833 O O . GLY A 1 111 ? -16.903 14.016 36.221 1.00 82.50 111 GLY A O 1
ATOM 834 N N . GLU A 1 112 ? -17.097 12.721 34.391 1.00 80.31 112 GLU A N 1
ATOM 835 C CA . GLU A 1 112 ? -17.854 11.620 34.975 1.00 80.31 112 GLU A CA 1
ATOM 836 C C . GLU A 1 112 ? -16.927 10.431 35.295 1.00 80.31 112 GLU A C 1
ATOM 838 O O . GLU A 1 112 ? -15.837 10.295 34.733 1.00 80.31 112 GLU A O 1
ATOM 843 N N . GLY A 1 113 ? -17.365 9.550 36.198 1.00 73.19 113 GLY A N 1
ATOM 844 C CA . GLY A 1 113 ? -16.648 8.324 36.570 1.00 73.19 113 GLY A CA 1
ATOM 845 C C . GLY A 1 113 ? -15.634 8.474 37.715 1.00 73.19 113 GLY A C 1
ATOM 846 O O . GLY A 1 113 ? -15.072 9.540 37.957 1.00 73.19 113 GLY A O 1
ATOM 847 N N . GLU A 1 114 ? -15.404 7.369 38.434 1.00 73.12 114 GLU A N 1
ATOM 848 C CA . GLU A 1 114 ? -14.508 7.293 39.608 1.00 73.12 114 GLU A CA 1
ATOM 849 C C . GLU A 1 114 ? -13.177 6.569 39.322 1.00 73.12 114 GLU A C 1
ATOM 851 O O . GLU A 1 114 ? -12.336 6.410 40.211 1.00 73.12 114 GLU A O 1
ATOM 856 N N . GLN A 1 115 ? -12.968 6.110 38.084 1.00 80.19 115 GLN A N 1
ATOM 857 C CA . GLN A 1 115 ? -11.748 5.402 37.704 1.00 80.19 115 GLN A CA 1
ATOM 858 C C . GLN A 1 115 ? -10.530 6.327 37.727 1.00 80.19 115 GLN A C 1
ATOM 860 O O . GLN A 1 115 ? -10.569 7.446 37.220 1.00 80.19 115 GLN A O 1
ATOM 865 N N . ARG A 1 116 ? -9.427 5.816 38.284 1.00 86.19 116 ARG A N 1
ATOM 866 C CA . ARG A 1 116 ? -8.108 6.450 38.215 1.00 86.19 116 ARG A CA 1
ATOM 867 C C . ARG A 1 116 ? -7.268 5.807 37.125 1.00 86.19 116 ARG A C 1
ATOM 869 O O . ARG A 1 116 ? -7.175 4.580 37.064 1.00 86.19 116 ARG A O 1
ATOM 876 N N . PHE A 1 117 ? -6.619 6.643 36.329 1.00 91.69 117 PHE A N 1
ATOM 877 C CA . PHE A 1 117 ? -5.695 6.232 35.278 1.00 91.69 117 PHE A CA 1
ATOM 878 C C . PHE A 1 117 ? -4.238 6.378 35.728 1.00 91.69 117 PHE A C 1
ATOM 880 O O . PHE A 1 117 ? -3.938 6.839 36.835 1.00 91.69 117 PHE A O 1
ATOM 887 N N . ASP A 1 118 ? -3.306 5.965 34.869 1.00 94.44 118 ASP A N 1
ATOM 888 C CA . ASP A 1 118 ? -1.887 6.192 35.108 1.00 94.44 118 ASP A CA 1
ATOM 889 C C . ASP A 1 118 ? -1.567 7.706 35.187 1.00 94.44 118 ASP A C 1
ATOM 891 O O . ASP A 1 118 ? -2.306 8.541 34.647 1.00 94.44 118 ASP A O 1
ATOM 895 N N . PRO A 1 119 ? -0.446 8.096 35.825 1.00 95.94 119 PRO A N 1
ATOM 896 C CA . PRO A 1 119 ? -0.126 9.503 36.065 1.00 95.94 119 PRO A CA 1
ATOM 897 C C . PRO A 1 119 ? -0.055 10.375 34.805 1.00 95.94 119 PRO A C 1
ATOM 899 O O . PRO A 1 119 ? -0.353 11.572 34.873 1.00 95.94 119 PRO A O 1
ATOM 902 N N . THR A 1 120 ? 0.339 9.804 33.663 1.00 96.69 120 THR A N 1
ATOM 903 C CA . THR A 1 120 ? 0.440 10.546 32.402 1.00 96.69 120 THR A CA 1
ATOM 904 C C . THR A 1 120 ? -0.952 10.840 31.868 1.00 96.69 120 THR A C 1
ATOM 906 O O . THR A 1 120 ? -1.265 12.001 31.589 1.00 96.69 120 THR A O 1
ATOM 909 N N . THR A 1 121 ? -1.812 9.823 31.805 1.00 95.00 121 THR A N 1
ATOM 910 C CA . THR A 1 121 ? -3.206 9.971 31.365 1.00 95.00 121 THR A CA 1
ATOM 911 C C . THR A 1 121 ? -3.971 10.957 32.250 1.00 95.00 121 THR A C 1
ATOM 913 O O . THR A 1 121 ? -4.628 11.860 31.735 1.00 95.00 121 THR A O 1
ATOM 916 N N . GLU A 1 122 ? -3.797 10.900 33.572 1.00 93.75 122 GLU A N 1
ATOM 917 C CA . GLU A 1 122 ? -4.406 11.853 34.515 1.00 93.75 122 GLU A CA 1
ATOM 918 C C . GLU A 1 122 ? -3.917 13.298 34.328 1.00 93.75 122 GLU A C 1
ATOM 920 O O . GLU A 1 122 ? -4.678 14.267 34.431 1.00 93.75 122 GLU A O 1
ATOM 925 N N . SER A 1 123 ? -2.621 13.483 34.065 1.00 95.00 123 SER A N 1
ATOM 926 C CA . SER A 1 123 ? -2.052 14.805 33.777 1.00 95.00 123 SER A CA 1
ATOM 927 C C . SER A 1 123 ? -2.659 15.407 32.504 1.00 95.00 123 SER A C 1
ATOM 929 O O . SER A 1 123 ? -3.051 16.579 32.482 1.00 95.00 123 SER A O 1
ATOM 931 N N . LEU A 1 124 ? -2.810 14.586 31.462 1.00 95.31 124 LEU A N 1
ATOM 932 C CA . LEU A 1 124 ? -3.395 14.995 30.188 1.00 95.31 124 LEU A CA 1
ATOM 933 C C . LEU A 1 124 ? -4.897 15.280 30.307 1.00 95.31 124 LEU A C 1
ATOM 935 O O . LEU A 1 124 ? -5.342 16.325 29.830 1.00 95.31 124 LEU A O 1
ATOM 939 N N . LEU A 1 125 ? -5.662 14.433 31.004 1.00 93.38 125 LEU A N 1
ATOM 940 C CA . LEU A 1 125 ? -7.085 14.658 31.283 1.00 93.38 125 LEU A CA 1
ATOM 941 C C . LEU A 1 125 ? -7.316 16.000 31.983 1.00 93.38 125 LEU A C 1
ATOM 943 O O . LEU A 1 125 ? -8.151 16.799 31.550 1.00 93.38 125 LEU A O 1
ATOM 947 N N . ARG A 1 126 ? -6.525 16.302 33.022 1.00 91.75 126 ARG A N 1
ATOM 948 C CA . ARG A 1 126 ? -6.595 17.591 33.728 1.00 91.75 126 ARG A CA 1
ATOM 949 C C . ARG A 1 126 ? -6.289 18.771 32.812 1.00 91.75 126 ARG A C 1
ATOM 951 O O . ARG A 1 126 ? -7.010 19.767 32.850 1.00 91.75 126 ARG A O 1
ATOM 958 N N . ARG A 1 127 ? -5.254 18.667 31.971 1.00 94.44 127 ARG A N 1
ATOM 959 C CA . ARG A 1 127 ? -4.913 19.718 31.001 1.00 94.44 127 ARG A CA 1
ATOM 960 C C . ARG A 1 127 ? -6.052 19.959 30.007 1.00 94.44 127 ARG A C 1
ATOM 962 O O . ARG A 1 127 ? -6.396 21.113 29.771 1.00 94.44 127 ARG A O 1
ATOM 969 N N . ILE A 1 128 ? -6.641 18.897 29.454 1.00 93.75 128 ILE A N 1
ATOM 970 C CA . ILE A 1 128 ? -7.742 18.986 28.481 1.00 93.75 128 ILE A CA 1
ATOM 971 C C . ILE A 1 128 ? -8.967 19.655 29.112 1.00 93.75 128 ILE A C 1
ATOM 973 O O . ILE A 1 128 ? -9.504 20.605 28.541 1.00 93.75 128 ILE A O 1
ATOM 977 N N . ARG A 1 129 ? -9.384 19.204 30.302 1.00 88.50 129 ARG A N 1
ATOM 978 C CA . ARG A 1 129 ? -10.531 19.780 31.023 1.00 88.50 129 ARG A CA 1
ATOM 979 C C . ARG A 1 129 ? -10.318 21.264 31.338 1.00 88.50 129 ARG A C 1
ATOM 981 O O . ARG A 1 129 ? -11.235 22.053 31.142 1.00 88.50 129 ARG A O 1
ATOM 988 N N . ARG A 1 130 ? -9.106 21.655 31.756 1.00 91.00 130 ARG A N 1
ATOM 989 C CA . ARG A 1 130 ? -8.759 23.060 32.034 1.00 91.00 130 ARG A CA 1
ATOM 990 C C . ARG A 1 130 ? -8.951 23.952 30.805 1.00 91.00 130 ARG A C 1
ATOM 992 O O . ARG A 1 130 ? -9.665 24.938 30.884 1.00 91.00 130 ARG A O 1
ATOM 999 N N . VAL A 1 131 ? -8.378 23.569 29.663 1.00 93.00 131 VAL A N 1
ATOM 1000 C CA . VAL A 1 131 ? -8.488 24.359 28.421 1.00 93.00 131 VAL A CA 1
ATOM 1001 C C . VAL A 1 131 ? -9.942 24.466 27.942 1.00 93.00 131 VAL A C 1
ATOM 1003 O O . VAL A 1 131 ? -10.361 25.530 27.489 1.00 93.00 131 VAL A O 1
ATOM 1006 N N . ARG A 1 132 ? -10.730 23.386 28.061 1.00 89.44 132 ARG A N 1
ATOM 1007 C CA . ARG A 1 132 ? -12.160 23.394 27.702 1.00 89.44 132 ARG A CA 1
ATOM 1008 C C . ARG A 1 132 ? -12.985 24.319 28.597 1.00 89.44 132 ARG A C 1
ATOM 1010 O O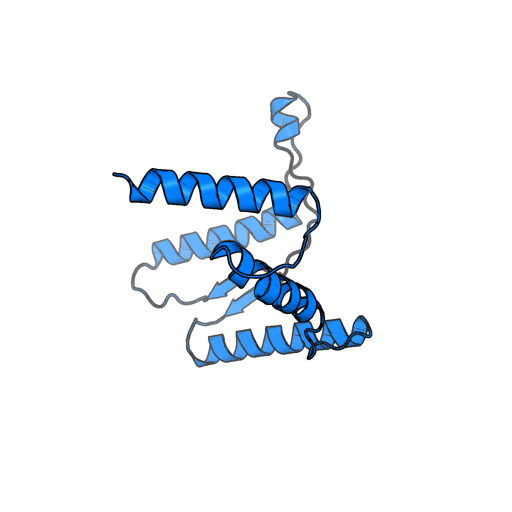 . ARG A 1 132 ? -13.854 25.012 28.082 1.00 89.44 132 ARG A O 1
ATOM 1017 N N . ALA A 1 133 ? -12.702 24.351 29.899 1.00 84.06 133 ALA A N 1
ATOM 1018 C CA . ALA A 1 133 ? -13.355 25.273 30.825 1.00 84.06 133 ALA A CA 1
ATOM 1019 C C . ALA A 1 133 ? -13.016 26.736 30.498 1.00 84.06 133 ALA A C 1
ATOM 1021 O O . ALA A 1 133 ? -13.917 27.565 30.439 1.00 84.06 133 ALA A O 1
ATOM 1022 N N . ASP A 1 134 ? -11.747 27.032 30.196 1.00 82.81 134 ASP A N 1
ATOM 1023 C CA . ASP A 1 134 ? -11.303 28.384 29.827 1.00 82.81 134 ASP A CA 1
ATOM 1024 C C . ASP A 1 134 ? -11.960 28.873 28.516 1.00 82.81 134 ASP A C 1
ATOM 1026 O O . ASP A 1 134 ? -12.250 30.057 28.372 1.00 82.81 134 ASP A O 1
ATOM 1030 N N 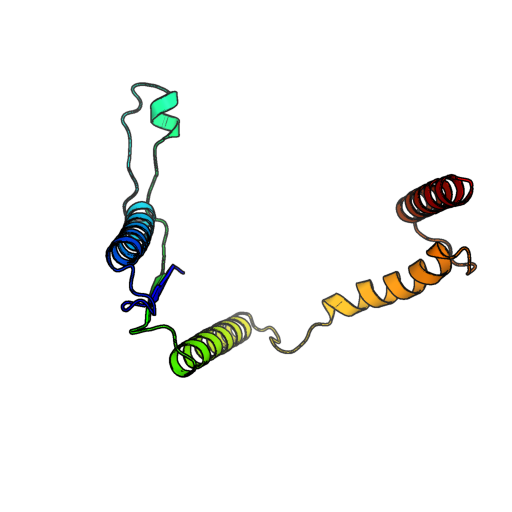. SER A 1 135 ? -12.246 27.960 27.578 1.00 73.75 135 SER A N 1
ATOM 1031 C CA . SER A 1 135 ? -12.907 28.270 26.295 1.00 73.75 135 SER A CA 1
ATOM 1032 C C . SER A 1 135 ? -14.431 28.409 26.388 1.00 73.75 135 SER A C 1
ATOM 1034 O O . SER A 1 135 ? -15.036 28.951 25.474 1.00 73.75 135 SER A O 1
ATOM 1036 N N . ALA A 1 136 ? -15.064 27.916 27.457 1.00 64.75 136 ALA A N 1
ATOM 1037 C CA . ALA A 1 136 ? -16.509 28.044 27.679 1.00 64.75 136 ALA A CA 1
ATOM 1038 C C . ALA A 1 136 ? -16.901 29.357 28.391 1.00 64.75 136 ALA A C 1
ATOM 1040 O O . ALA A 1 136 ? -18.086 29.640 28.548 1.00 64.75 136 ALA A O 1
ATOM 1041 N N . ILE A 1 137 ? -15.913 30.125 28.865 1.00 57.31 137 ILE A N 1
ATOM 1042 C CA . ILE A 1 137 ? -16.087 31.388 29.605 1.00 57.31 137 ILE A CA 1
ATOM 1043 C C . ILE A 1 137 ? -15.917 32.618 28.679 1.00 57.31 137 ILE A C 1
ATOM 1045 O O . ILE A 1 137 ? -16.189 33.743 29.097 1.00 57.31 137 ILE A O 1
ATOM 1049 N N . GLN A 1 138 ? -15.504 32.412 27.422 1.00 44.94 138 GLN A N 1
ATOM 1050 C CA . GLN A 1 138 ? -15.471 33.427 26.356 1.00 44.94 138 GLN A CA 1
ATOM 1051 C C . GLN A 1 138 ? -16.708 33.326 25.465 1.00 44.94 138 GLN A C 1
ATOM 1053 O O . GLN A 1 138 ? -17.181 34.399 25.030 1.00 44.94 138 GLN A O 1
#

Foldseek 3Di:
DAEDEPDEPDPCVVVNVVVVVVSVVVQCCQAPWAQFDPPDVVRRVRGGPHNHDDDYDYHNYDDPVVVVVVVVVVVVVQVVVCVVVVHDPPDDVVCVVVVVVCVQVVCLLVVHDDDDDPPVSVVVSVVNNVVVVVVVVD

pLDDT: mean 92.22, std 8.91, range [44.94, 98.75]